Protein AF-V7BDM5-F1 (afdb_monomer_lite)

Secondary structure (DSSP, 8-state):
-------------------------------------------HHHHHHHHHHHHHHHHHHHHHHHHHHHHT-HHHHHHHHHT-TT--HHHHHHHHHHHHH-HHHHHHHHHS-HHHHHHHHHHHHHS--

Foldseek 3Di:
DDDDDDDDDDDDDDDDDDDDDDDDDPPDDPPDDDDPPVPPPVPVVVVVVVVVVVVVVVVVVVVVVVVLCVVLPLVVLLVLLVVQPPQDPVLSVVVSVCSVVDSVSSNVLSPDDNVVNVVVSCVVSPDDD

Organism: Phaseolus vulgaris (NCBI:txid3885)

Sequence (129 aa):
MAYVDEDGSSDSGEDVHMLDGHKRHQVVVPSGSGGRKRSRKANGDAIVEAMLEIAAASKMRANAILKNEDRFSISKCIKVLDELQGVDEQLYFLALDLFENNSSAREIFISLKGEKRLPWLQCKLSAPP

Structure (mmCIF, N/CA/C/O backbone):
data_AF-V7BDM5-F1
#
_entry.id   AF-V7BDM5-F1
#
loop_
_atom_site.group_PDB
_atom_site.id
_atom_site.type_symbol
_atom_site.label_atom_id
_atom_site.label_alt_id
_atom_site.label_comp_id
_atom_site.label_asym_id
_atom_site.label_entity_id
_atom_site.label_seq_id
_atom_site.pdbx_PDB_ins_code
_atom_site.Cartn_x
_atom_site.Cartn_y
_atom_site.Cartn_z
_atom_site.occupancy
_atom_site.B_iso_or_equiv
_atom_site.auth_seq_id
_atom_site.auth_comp_id
_atom_site.auth_asym_id
_atom_site.auth_atom_id
_atom_site.pdbx_PDB_model_num
ATOM 1 N N . MET A 1 1 ? 60.075 41.987 -2.358 1.00 44.81 1 MET A N 1
ATOM 2 C CA . MET A 1 1 ? 59.827 40.557 -2.085 1.00 44.81 1 MET A CA 1
ATOM 3 C C . MET A 1 1 ? 60.913 39.783 -2.803 1.00 44.81 1 MET A C 1
ATOM 5 O O . MET A 1 1 ? 61.091 40.004 -3.993 1.00 44.81 1 MET A O 1
ATOM 9 N N . ALA A 1 2 ? 61.719 39.045 -2.044 1.00 42.81 2 ALA A N 1
ATOM 10 C CA . ALA A 1 2 ? 62.894 38.333 -2.529 1.00 42.81 2 ALA A CA 1
ATOM 11 C C . ALA A 1 2 ? 62.492 37.081 -3.323 1.00 42.81 2 ALA A C 1
ATOM 13 O O . ALA A 1 2 ? 61.508 36.425 -2.985 1.00 42.81 2 ALA A O 1
ATOM 14 N N . TYR A 1 3 ? 63.262 36.804 -4.372 1.00 53.12 3 TYR A N 1
ATOM 15 C CA . TYR A 1 3 ? 63.244 35.572 -5.154 1.00 53.12 3 TYR A CA 1
ATOM 16 C C . TYR A 1 3 ? 63.766 34.408 -4.306 1.00 53.12 3 TYR A C 1
ATOM 18 O O . TYR A 1 3 ? 64.781 34.576 -3.632 1.00 53.12 3 TYR A O 1
ATOM 26 N N . VAL A 1 4 ? 63.123 33.243 -4.395 1.00 61.28 4 VAL A N 1
ATOM 27 C CA . VAL A 1 4 ? 63.738 31.947 -4.076 1.00 61.28 4 VAL A CA 1
ATOM 28 C C . VAL A 1 4 ? 63.292 30.909 -5.110 1.00 61.28 4 VAL A C 1
ATOM 30 O O . VAL A 1 4 ? 62.108 30.611 -5.253 1.00 61.28 4 VAL A O 1
ATOM 33 N N . ASP A 1 5 ? 64.293 30.482 -5.871 1.00 57.97 5 ASP A N 1
ATOM 34 C CA . ASP A 1 5 ? 64.427 29.296 -6.718 1.00 57.97 5 ASP A CA 1
ATOM 35 C C . ASP A 1 5 ? 64.700 28.081 -5.804 1.00 57.97 5 ASP A C 1
ATOM 37 O O . ASP A 1 5 ? 65.229 28.308 -4.718 1.00 57.97 5 ASP A O 1
ATOM 41 N N . GLU A 1 6 ? 64.345 26.850 -6.195 1.00 55.25 6 GLU A N 1
ATOM 42 C CA . GLU A 1 6 ? 65.011 25.602 -5.748 1.00 55.25 6 GLU A CA 1
ATOM 43 C C . GLU A 1 6 ? 64.477 24.402 -6.554 1.00 55.25 6 GLU A C 1
ATOM 45 O O . GLU A 1 6 ? 63.432 23.809 -6.267 1.00 55.25 6 GLU A O 1
ATOM 50 N N . ASP A 1 7 ? 65.231 24.089 -7.605 1.00 54.44 7 ASP A N 1
ATOM 51 C CA . ASP A 1 7 ? 65.199 22.869 -8.406 1.00 54.44 7 ASP A CA 1
ATOM 52 C C . ASP A 1 7 ? 65.905 21.743 -7.620 1.00 54.44 7 ASP A C 1
ATOM 54 O O . ASP A 1 7 ? 67.108 21.793 -7.368 1.00 54.44 7 ASP A O 1
ATOM 58 N N . GLY A 1 8 ? 65.154 20.731 -7.182 1.00 47.38 8 GLY A N 1
ATOM 59 C CA . GLY A 1 8 ? 65.670 19.609 -6.392 1.00 47.38 8 GLY A CA 1
ATOM 60 C C . GLY A 1 8 ? 66.037 18.411 -7.262 1.00 47.38 8 GLY A C 1
ATOM 61 O O . GLY A 1 8 ? 65.285 17.439 -7.330 1.00 47.38 8 GLY A O 1
ATOM 62 N N . SER A 1 9 ? 67.189 18.485 -7.925 1.00 62.72 9 SER A N 1
ATOM 63 C CA . SER A 1 9 ? 67.827 17.365 -8.625 1.00 62.72 9 SER A CA 1
ATOM 64 C C . SER A 1 9 ? 68.838 16.639 -7.723 1.00 62.72 9 SER A C 1
ATOM 66 O O . SER A 1 9 ? 69.542 17.283 -6.950 1.00 62.72 9 SER A O 1
ATOM 68 N N . SER A 1 10 ? 68.984 15.325 -7.954 1.00 58.97 10 SER A N 1
ATOM 69 C CA . SER A 1 10 ? 70.178 14.486 -7.708 1.00 58.97 10 SER A CA 1
ATOM 70 C C . SER A 1 10 ? 70.243 13.602 -6.449 1.00 58.97 10 SER A C 1
ATOM 72 O O . SER A 1 10 ? 70.299 14.098 -5.331 1.00 58.97 10 SER A O 1
ATOM 74 N N . ASP A 1 11 ? 70.408 12.291 -6.684 1.00 41.47 11 ASP A N 1
ATOM 75 C CA . ASP A 1 11 ? 71.280 11.359 -5.931 1.00 41.47 11 ASP A CA 1
ATOM 76 C C . ASP A 1 11 ? 71.577 10.138 -6.849 1.00 41.47 11 ASP A C 1
ATOM 78 O O . ASP A 1 11 ? 70.645 9.474 -7.301 1.00 41.47 11 ASP A O 1
ATOM 82 N N . SER A 1 12 ? 72.737 10.091 -7.529 1.00 53.16 12 SER A N 1
ATOM 83 C CA . SER A 1 12 ? 73.991 9.357 -7.202 1.00 53.16 12 SER A CA 1
ATOM 84 C C . SER A 1 12 ? 73.790 7.838 -7.014 1.00 53.16 12 SER A C 1
ATOM 86 O O . SER A 1 12 ? 73.072 7.421 -6.121 1.00 53.16 12 SER A O 1
ATOM 88 N N . GLY A 1 13 ? 74.260 6.939 -7.893 1.00 46.38 13 GLY A N 1
ATOM 89 C CA . GLY A 1 13 ? 75.672 6.563 -8.109 1.00 46.38 13 GLY A CA 1
ATOM 90 C C . GLY A 1 13 ? 76.007 5.347 -7.222 1.00 46.38 13 GLY A C 1
ATOM 91 O O . GLY A 1 13 ? 76.159 5.516 -6.025 1.00 46.38 13 GLY A O 1
ATOM 92 N N . GLU A 1 14 ? 75.841 4.107 -7.700 1.00 53.16 14 GLU A N 1
ATOM 93 C CA . GLU A 1 14 ? 76.879 3.161 -8.173 1.00 53.16 14 GLU A CA 1
ATOM 94 C C . GLU A 1 14 ? 77.014 1.942 -7.231 1.00 53.16 14 GLU A C 1
ATOM 96 O O . GLU A 1 14 ? 77.432 2.072 -6.091 1.00 53.16 14 GLU A O 1
ATOM 101 N N . ASP A 1 15 ? 76.684 0.738 -7.714 1.00 53.88 15 ASP A N 1
ATOM 102 C CA . ASP A 1 15 ? 77.053 -0.525 -7.060 1.00 53.88 15 ASP A CA 1
ATOM 103 C C . ASP A 1 15 ? 77.481 -1.540 -8.125 1.00 53.88 15 ASP A C 1
ATOM 105 O O . ASP A 1 15 ? 76.716 -1.958 -9.000 1.00 53.88 15 ASP A O 1
ATOM 109 N N . VAL A 1 16 ? 78.758 -1.904 -8.059 1.00 57.97 16 VAL A N 1
ATOM 110 C CA . VAL A 1 16 ? 79.424 -2.899 -8.896 1.00 57.97 16 VAL A CA 1
ATOM 111 C C . VAL A 1 16 ? 79.169 -4.305 -8.353 1.00 57.97 16 VAL A C 1
ATOM 113 O O . VAL A 1 16 ? 79.463 -4.586 -7.196 1.00 57.97 16 VAL A O 1
ATOM 116 N N . HIS A 1 17 ? 78.743 -5.248 -9.196 1.00 53.41 17 HIS A N 1
ATOM 117 C CA . HIS A 1 17 ? 79.142 -6.640 -8.990 1.00 53.41 17 HIS A CA 1
ATOM 118 C C . HIS A 1 17 ? 79.238 -7.415 -10.304 1.00 53.41 17 HIS A C 1
ATOM 120 O O . HIS A 1 17 ? 78.626 -7.089 -11.318 1.00 53.41 17 HIS A O 1
ATOM 126 N N . MET A 1 18 ? 80.132 -8.391 -10.273 1.00 52.91 18 MET A N 1
ATOM 127 C CA . MET A 1 18 ? 80.967 -8.826 -11.369 1.00 52.91 18 MET A CA 1
ATOM 128 C C . MET A 1 18 ? 80.293 -9.852 -12.284 1.00 52.91 18 MET A C 1
ATOM 130 O O . MET A 1 18 ? 79.533 -10.718 -11.869 1.00 52.91 18 MET A O 1
ATOM 134 N N . LEU A 1 19 ? 80.646 -9.702 -13.555 1.00 60.06 19 LEU A N 1
ATOM 135 C CA . LEU A 1 19 ? 80.719 -10.667 -14.642 1.00 60.06 19 LEU A CA 1
ATOM 136 C C . LEU A 1 19 ? 80.806 -12.170 -14.301 1.00 60.06 19 LEU A C 1
ATOM 138 O O . LEU A 1 19 ? 81.552 -12.606 -13.432 1.00 60.06 19 LEU A O 1
ATOM 142 N N . ASP A 1 20 ? 80.162 -12.904 -15.213 1.00 55.75 20 ASP A N 1
ATOM 143 C CA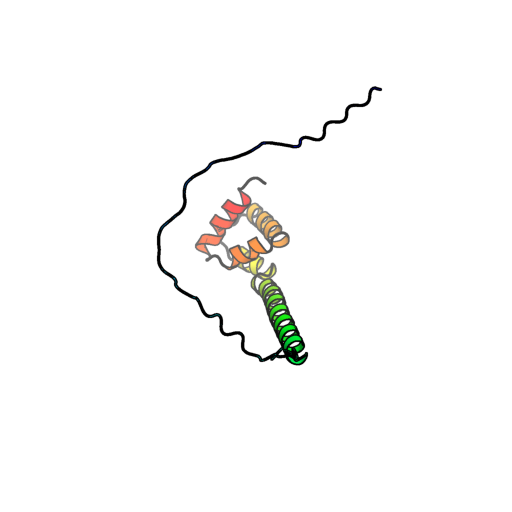 . ASP A 1 20 ? 80.426 -14.268 -15.684 1.00 55.75 20 ASP A CA 1
ATOM 144 C C . ASP A 1 20 ? 79.525 -15.396 -15.161 1.00 55.75 20 ASP A C 1
ATOM 146 O O . ASP A 1 20 ? 79.350 -15.609 -13.966 1.00 55.75 20 ASP A O 1
ATOM 150 N N . GLY A 1 21 ? 78.944 -16.147 -16.107 1.00 45.97 21 GLY A N 1
ATOM 151 C CA . GLY A 1 21 ?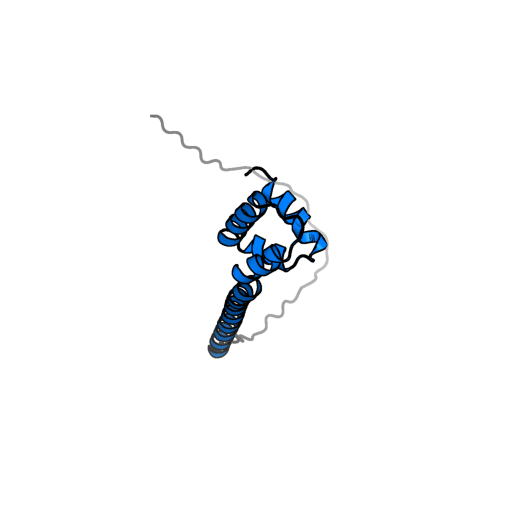 78.081 -17.274 -15.759 1.00 45.97 21 GLY A CA 1
ATOM 152 C C . GLY A 1 21 ? 77.130 -17.814 -16.827 1.00 45.97 21 GLY A C 1
ATOM 153 O O . GLY A 1 21 ? 75.985 -18.090 -16.512 1.00 45.97 21 GLY A O 1
ATOM 154 N N . HIS A 1 22 ? 77.611 -18.030 -18.054 1.00 58.88 22 HIS A N 1
ATOM 155 C CA . HIS A 1 22 ? 77.260 -19.182 -18.901 1.00 58.88 22 HIS A CA 1
ATOM 156 C C . HIS A 1 22 ? 75.798 -19.455 -19.373 1.00 58.88 22 HIS A C 1
ATOM 158 O O . HIS A 1 22 ? 74.847 -19.622 -18.619 1.00 58.88 22 HIS A O 1
ATOM 164 N N . LYS A 1 23 ? 75.752 -19.811 -20.671 1.00 48.84 23 LYS A N 1
ATOM 165 C CA . LYS A 1 23 ? 74.757 -20.605 -21.438 1.00 48.84 23 LYS A CA 1
ATOM 166 C C . LYS A 1 23 ? 73.692 -19.814 -22.208 1.00 48.84 23 LYS A C 1
ATOM 168 O O . LYS A 1 23 ? 72.640 -19.425 -21.719 1.00 48.84 23 LYS A O 1
ATOM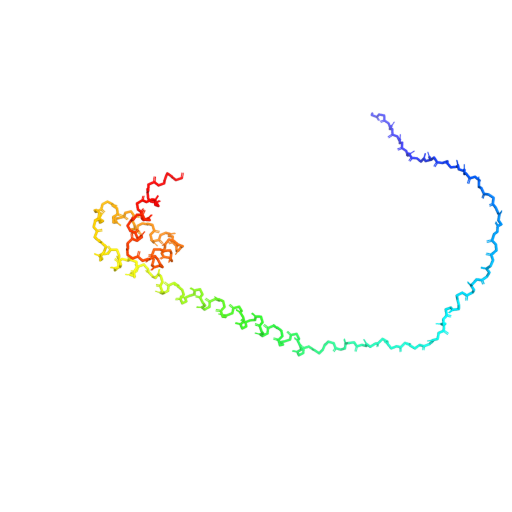 173 N N . ARG A 1 24 ? 73.994 -19.678 -23.504 1.00 54.12 24 ARG A N 1
ATOM 174 C CA . ARG A 1 24 ? 73.116 -19.246 -24.593 1.00 54.12 24 ARG A CA 1
ATOM 175 C C . ARG A 1 24 ? 71.789 -20.019 -24.567 1.00 54.12 24 ARG A C 1
ATOM 177 O O . ARG A 1 24 ? 71.776 -21.199 -24.898 1.00 54.12 24 ARG A O 1
ATOM 184 N N . HIS A 1 25 ? 70.685 -19.329 -24.308 1.00 51.38 25 HIS A N 1
ATOM 185 C CA . HIS A 1 25 ? 69.398 -19.673 -24.908 1.00 51.38 25 HIS A CA 1
ATOM 186 C C . HIS A 1 25 ? 68.983 -18.515 -25.810 1.00 51.38 25 HIS A C 1
ATOM 188 O O . HIS A 1 25 ? 68.512 -17.473 -25.365 1.00 51.38 25 HIS A O 1
ATOM 194 N N . GLN A 1 26 ? 69.238 -18.698 -27.103 1.00 45.97 26 GLN A N 1
ATOM 195 C CA . GLN A 1 26 ? 68.745 -17.830 -28.157 1.00 45.97 26 GLN A CA 1
ATOM 196 C C . GLN A 1 26 ? 67.231 -18.055 -28.252 1.00 45.97 26 GLN A C 1
ATOM 198 O O . GLN A 1 26 ? 66.781 -19.047 -28.820 1.00 45.97 26 GLN A O 1
ATOM 203 N N . VAL A 1 27 ? 66.437 -17.165 -27.655 1.00 48.16 27 VAL A N 1
ATOM 204 C CA . VAL A 1 27 ? 64.996 -17.125 -27.917 1.00 48.16 27 VAL A CA 1
ATOM 205 C C . VAL A 1 27 ? 64.821 -16.509 -29.299 1.00 48.16 27 VAL A C 1
ATOM 207 O O . VAL A 1 27 ? 64.876 -15.294 -29.478 1.00 48.16 27 VAL A O 1
ATOM 210 N N . VAL A 1 28 ? 64.680 -17.376 -30.298 1.00 49.69 28 VAL A N 1
ATOM 211 C CA . VAL A 1 28 ? 64.279 -16.998 -31.651 1.00 49.69 28 VAL A CA 1
ATOM 212 C C . VAL A 1 28 ? 62.825 -16.546 -31.583 1.00 49.69 28 VAL A C 1
ATOM 214 O O . VAL A 1 28 ? 61.908 -17.356 -31.4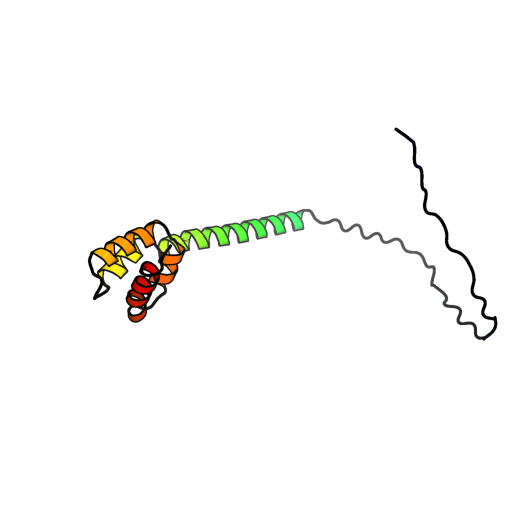67 1.00 49.69 28 VAL A O 1
ATOM 217 N N . VAL A 1 29 ? 62.612 -15.235 -31.640 1.00 60.31 29 VAL A N 1
ATOM 218 C CA . VAL A 1 29 ? 61.304 -14.668 -31.968 1.00 60.31 29 VAL A CA 1
ATOM 219 C C . VAL A 1 29 ? 61.013 -14.961 -33.442 1.00 60.31 29 VAL A C 1
ATOM 221 O O . VAL A 1 29 ? 61.817 -14.583 -34.299 1.00 60.31 29 VAL A O 1
ATOM 224 N N . PRO A 1 30 ? 59.893 -15.619 -33.794 1.00 51.69 30 PRO A N 1
ATOM 225 C CA . PRO A 1 30 ? 59.508 -15.714 -35.187 1.00 51.69 30 PRO A CA 1
ATOM 226 C C . PRO A 1 30 ? 59.015 -14.334 -35.624 1.00 51.69 30 PRO A C 1
ATOM 228 O O . PRO A 1 30 ? 57.906 -13.906 -35.309 1.00 51.69 30 PRO A O 1
ATOM 231 N N . SER A 1 31 ? 59.872 -13.624 -36.350 1.00 63.22 31 SER A N 1
ATOM 232 C CA . SER A 1 31 ? 59.476 -12.484 -37.164 1.00 63.22 31 SER A CA 1
ATOM 233 C C . SER A 1 31 ? 58.875 -13.045 -38.453 1.00 63.22 31 SER A C 1
ATOM 235 O O . SER A 1 31 ? 59.580 -13.649 -39.259 1.00 63.22 31 SER A O 1
ATOM 237 N N . GLY A 1 32 ? 57.554 -12.937 -38.606 1.00 48.38 32 GLY A N 1
ATOM 238 C CA . GLY A 1 32 ? 56.830 -13.602 -39.688 1.00 48.38 32 GLY A CA 1
ATOM 239 C C . GLY A 1 32 ? 55.457 -12.999 -39.952 1.00 48.38 32 GLY A C 1
ATOM 240 O O . GLY A 1 32 ? 54.464 -13.427 -39.378 1.00 48.38 32 GLY A O 1
ATOM 241 N N . SER A 1 33 ? 55.465 -11.986 -40.819 1.00 55.81 33 SER A N 1
ATOM 242 C CA . SER A 1 33 ? 54.404 -11.444 -41.680 1.00 55.81 33 SER A CA 1
ATOM 243 C C . SER A 1 33 ? 52.946 -11.865 -41.449 1.00 55.81 33 SER A C 1
ATOM 245 O O . SER A 1 33 ? 52.575 -13.028 -41.602 1.00 55.81 33 SER A O 1
ATOM 247 N N . GLY A 1 34 ? 52.070 -10.868 -41.331 1.00 49.91 34 GLY A N 1
ATOM 248 C CA . GLY A 1 34 ? 50.663 -11.072 -41.659 1.00 49.91 34 GLY A CA 1
ATOM 249 C C . GLY A 1 34 ? 49.748 -10.059 -41.014 1.0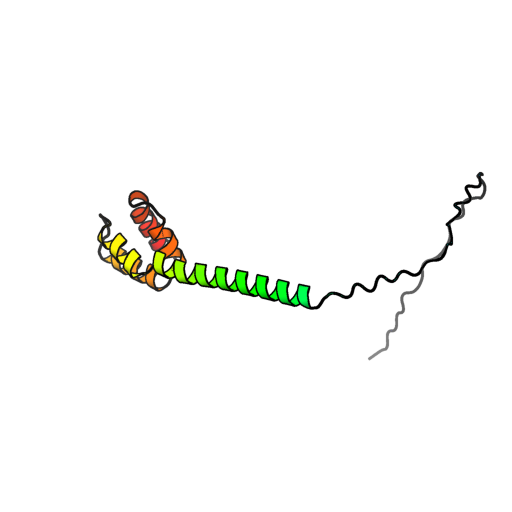0 49.91 34 GLY A C 1
ATOM 250 O O . GLY A 1 34 ? 49.014 -10.382 -40.084 1.00 49.91 34 GLY A O 1
ATOM 251 N N . GLY A 1 35 ? 49.753 -8.832 -41.532 1.00 58.88 35 GLY A N 1
ATOM 252 C CA . GLY A 1 35 ? 48.695 -7.878 -41.245 1.00 58.88 35 GLY A CA 1
ATOM 253 C C . GLY A 1 35 ? 47.335 -8.475 -41.609 1.00 58.88 35 GLY A C 1
ATOM 254 O O . GLY A 1 35 ? 46.912 -8.443 -42.756 1.00 58.88 35 GLY A O 1
ATOM 255 N N . ARG A 1 36 ? 46.608 -8.976 -40.613 1.00 59.44 36 ARG A N 1
ATOM 256 C CA . ARG A 1 36 ? 45.148 -9.012 -40.645 1.00 59.44 36 ARG A CA 1
ATOM 257 C C . ARG A 1 36 ? 44.664 -8.138 -39.512 1.00 59.44 36 ARG A C 1
ATOM 259 O O . ARG A 1 36 ? 44.221 -8.608 -38.468 1.00 59.44 36 ARG A O 1
ATOM 266 N N . LYS A 1 37 ? 44.704 -6.830 -39.771 1.00 62.09 37 LYS A N 1
ATOM 267 C CA . LYS A 1 37 ? 43.781 -5.879 -39.159 1.00 62.09 37 LYS A CA 1
ATOM 268 C C . LYS A 1 37 ? 42.391 -6.359 -39.589 1.00 62.09 37 LYS A C 1
ATOM 270 O O . LYS A 1 37 ? 41.901 -5.990 -40.652 1.00 62.09 37 LYS A O 1
ATOM 275 N N . ARG A 1 38 ? 41.800 -7.303 -38.841 1.00 59.62 38 ARG A N 1
ATOM 276 C CA . ARG A 1 38 ? 40.385 -7.649 -38.986 1.00 59.62 38 ARG A CA 1
ATOM 277 C C . ARG A 1 38 ? 39.666 -6.359 -38.640 1.00 59.62 38 ARG A C 1
ATOM 279 O O . ARG A 1 38 ? 39.495 -6.043 -37.468 1.00 59.62 38 ARG A O 1
ATOM 286 N N . SER A 1 39 ? 39.342 -5.584 -39.670 1.00 62.12 39 SER A N 1
ATOM 287 C CA . SER A 1 39 ? 38.343 -4.539 -39.583 1.00 62.12 39 SER A CA 1
ATOM 288 C C . SER A 1 39 ? 37.099 -5.238 -39.055 1.00 62.12 39 SER A C 1
ATOM 290 O O . SER A 1 39 ? 36.418 -5.955 -39.789 1.00 62.12 39 SER A O 1
ATOM 292 N N . ARG A 1 40 ? 36.875 -5.157 -37.739 1.00 62.34 40 ARG A N 1
ATOM 293 C CA . ARG A 1 40 ? 35.574 -5.470 -37.171 1.00 62.34 40 ARG A CA 1
ATOM 294 C C . ARG A 1 40 ? 34.705 -4.341 -37.687 1.00 62.34 40 ARG A C 1
ATOM 296 O O . ARG A 1 40 ? 34.666 -3.269 -37.094 1.00 62.34 40 ARG A O 1
ATOM 303 N N . LYS A 1 41 ? 34.080 -4.560 -38.842 1.00 63.53 41 LYS A N 1
ATOM 304 C CA . LYS A 1 41 ? 32.895 -3.810 -39.219 1.00 63.53 41 LYS A CA 1
ATOM 305 C C . LYS A 1 41 ? 31.902 -4.135 -38.109 1.00 63.53 41 LYS A C 1
ATOM 307 O O . LYS A 1 41 ? 31.338 -5.222 -38.082 1.00 63.53 41 LYS A O 1
ATOM 312 N N . ALA A 1 42 ? 31.859 -3.285 -37.087 1.00 63.62 42 ALA A N 1
ATOM 313 C CA . ALA A 1 42 ? 30.809 -3.330 -36.093 1.00 63.62 42 ALA A CA 1
ATOM 314 C C . ALA A 1 42 ? 29.548 -3.023 -36.893 1.00 63.62 42 ALA A C 1
ATOM 316 O O . ALA A 1 42 ? 29.339 -1.887 -37.315 1.00 63.62 42 ALA A O 1
ATOM 317 N N . ASN A 1 43 ? 28.822 -4.075 -37.265 1.00 69.75 43 ASN A N 1
ATOM 318 C CA . ASN A 1 43 ? 27.588 -3.938 -38.015 1.00 69.75 43 ASN A CA 1
ATOM 319 C C . ASN A 1 43 ? 26.676 -3.064 -37.152 1.00 69.75 43 ASN A C 1
ATOM 321 O O . ASN A 1 43 ? 26.387 -3.440 -36.017 1.00 69.75 43 ASN A O 1
ATOM 325 N N . GLY A 1 44 ? 26.297 -1.883 -37.653 1.00 76.94 44 GLY A N 1
ATOM 326 C CA . GLY A 1 44 ? 25.430 -0.944 -36.932 1.00 76.94 44 GLY A CA 1
ATOM 327 C C . GLY A 1 44 ? 24.150 -1.616 -36.432 1.00 76.94 44 GLY A C 1
ATOM 328 O O . GLY A 1 44 ? 23.655 -1.264 -35.370 1.00 76.94 44 GLY A O 1
ATOM 329 N N . ASP A 1 45 ? 23.714 -2.669 -37.121 1.00 82.00 45 ASP A N 1
ATOM 330 C CA . ASP A 1 45 ? 22.620 -3.559 -36.740 1.00 82.00 45 ASP A CA 1
ATOM 331 C C . ASP A 1 45 ? 22.753 -4.108 -35.313 1.00 82.00 45 ASP A C 1
ATOM 333 O O . ASP A 1 45 ? 21.775 -4.121 -34.577 1.00 82.00 45 ASP A O 1
ATOM 337 N N . ALA A 1 46 ? 23.955 -4.489 -34.866 1.00 86.94 46 ALA A N 1
ATOM 338 C CA . ALA A 1 46 ? 24.160 -4.986 -33.503 1.00 86.94 46 ALA A CA 1
ATOM 339 C C . ALA A 1 46 ? 23.983 -3.884 -32.443 1.00 86.94 46 ALA A C 1
ATOM 341 O O . ALA A 1 46 ? 23.590 -4.163 -31.314 1.00 86.94 46 ALA A O 1
ATOM 342 N N . ILE A 1 47 ? 24.269 -2.629 -32.802 1.00 89.62 47 ILE A N 1
ATOM 343 C CA . ILE A 1 47 ? 24.064 -1.474 -31.921 1.00 89.62 47 ILE A CA 1
ATOM 344 C C . ILE A 1 47 ? 22.577 -1.126 -31.871 1.00 89.62 47 ILE A C 1
ATOM 346 O O . ILE A 1 47 ? 22.049 -0.891 -30.788 1.00 89.62 47 ILE A O 1
ATOM 350 N N . VAL A 1 48 ? 21.898 -1.127 -33.023 1.00 94.44 48 VAL A N 1
ATOM 351 C CA . VAL A 1 48 ? 20.449 -0.902 -33.099 1.00 94.44 48 VAL A CA 1
ATOM 352 C C . VAL A 1 48 ? 19.704 -1.965 -32.291 1.00 94.44 48 VAL A C 1
ATOM 354 O O . VAL A 1 48 ? 18.855 -1.607 -31.480 1.00 94.44 48 VAL A O 1
ATOM 357 N N . GLU A 1 49 ? 20.074 -3.241 -32.428 1.00 91.81 49 GLU A N 1
ATOM 358 C CA . GLU A 1 49 ? 19.479 -4.333 -31.651 1.00 91.81 49 GLU A CA 1
ATOM 359 C C . GLU A 1 49 ? 19.714 -4.151 -30.147 1.00 91.81 49 GLU A C 1
ATOM 361 O O . GLU A 1 49 ? 18.767 -4.174 -29.364 1.00 91.81 49 GLU A O 1
ATOM 366 N N . ALA A 1 50 ? 20.947 -3.841 -29.733 1.00 94.75 50 ALA A N 1
ATOM 367 C CA . ALA A 1 50 ? 21.248 -3.567 -28.329 1.00 94.75 50 ALA A CA 1
ATOM 368 C C . ALA A 1 50 ? 20.453 -2.365 -27.777 1.00 94.75 50 ALA A C 1
ATOM 370 O O . ALA A 1 50 ? 19.992 -2.388 -26.636 1.00 94.75 50 ALA A O 1
ATOM 371 N N . MET A 1 51 ? 20.249 -1.310 -28.573 1.00 96.69 51 MET A N 1
ATOM 372 C CA . MET A 1 51 ? 19.420 -0.166 -28.179 1.00 96.69 51 MET A CA 1
ATOM 373 C C . MET A 1 51 ? 17.944 -0.552 -28.035 1.00 96.69 51 MET A C 1
ATOM 375 O O . MET A 1 51 ? 17.291 -0.093 -27.095 1.00 96.69 51 MET A O 1
ATOM 379 N N . LEU A 1 52 ? 17.423 -1.400 -28.927 1.00 96.31 52 LEU A N 1
ATOM 380 C CA . LEU A 1 52 ? 16.059 -1.922 -28.847 1.00 96.31 52 LEU A CA 1
ATOM 381 C C . LEU A 1 52 ? 15.873 -2.815 -27.617 1.00 96.31 52 LEU A C 1
ATOM 383 O O . LEU A 1 52 ? 14.878 -2.656 -26.910 1.00 96.31 52 LEU A O 1
ATOM 387 N N . GLU A 1 53 ? 16.838 -3.678 -27.299 1.00 94.81 53 GLU A N 1
ATOM 388 C CA . GLU A 1 53 ? 16.826 -4.492 -26.080 1.00 94.81 53 GLU A CA 1
ATOM 389 C C . GLU A 1 53 ? 16.851 -3.623 -24.816 1.00 94.81 53 GLU A C 1
ATOM 391 O O . GLU A 1 53 ? 16.053 -3.833 -23.900 1.00 94.81 53 GLU A O 1
ATOM 396 N N . ILE A 1 54 ? 17.706 -2.593 -24.771 1.00 95.75 54 ILE A N 1
ATOM 397 C CA . ILE A 1 54 ? 17.758 -1.640 -23.652 1.00 95.75 54 ILE A CA 1
ATOM 398 C C . ILE A 1 54 ? 16.435 -0.880 -23.522 1.00 95.75 54 ILE A C 1
ATOM 400 O O . ILE A 1 54 ? 15.926 -0.721 -22.407 1.00 95.75 54 ILE A O 1
ATOM 404 N N . ALA A 1 55 ? 15.854 -0.420 -24.633 1.00 95.56 55 ALA A N 1
ATOM 405 C CA . ALA A 1 55 ? 14.560 0.254 -24.638 1.00 95.56 55 ALA A CA 1
ATOM 406 C C . ALA A 1 55 ? 13.442 -0.684 -24.156 1.00 95.56 55 ALA A C 1
ATOM 408 O O . ALA A 1 55 ? 12.640 -0.295 -23.302 1.00 95.56 55 ALA A O 1
ATOM 409 N N . ALA A 1 56 ? 13.419 -1.932 -24.629 1.00 94.69 56 ALA A N 1
ATOM 410 C CA . ALA A 1 56 ? 12.454 -2.943 -24.212 1.00 94.69 56 ALA A CA 1
ATOM 411 C C . ALA A 1 56 ? 12.583 -3.255 -22.715 1.00 94.69 56 ALA A C 1
ATOM 413 O O . ALA A 1 56 ? 11.594 -3.167 -21.984 1.00 94.69 56 ALA A O 1
ATOM 414 N N . ALA A 1 57 ? 13.797 -3.519 -22.228 1.00 94.31 57 ALA A N 1
ATOM 415 C CA . ALA A 1 57 ? 14.071 -3.743 -20.811 1.00 94.31 57 ALA A CA 1
ATOM 416 C C . ALA A 1 57 ? 13.683 -2.530 -19.948 1.00 94.31 57 ALA A C 1
ATOM 418 O O . ALA A 1 57 ? 13.118 -2.679 -18.861 1.00 94.31 57 ALA A O 1
ATOM 419 N N . SER A 1 58 ? 13.934 -1.311 -20.428 1.00 93.75 58 SER A N 1
ATOM 420 C CA . SER A 1 58 ? 13.583 -0.079 -19.711 1.00 93.75 58 SER A CA 1
ATOM 421 C C . SER A 1 58 ? 12.070 0.127 -19.643 1.00 93.75 58 SER A C 1
ATOM 423 O O . SER A 1 58 ? 11.542 0.402 -18.567 1.00 93.75 58 SER A O 1
ATOM 425 N N . LYS A 1 59 ? 11.353 -0.116 -20.746 1.00 92.31 59 LYS A N 1
ATOM 426 C CA . LYS A 1 59 ? 9.885 -0.118 -20.786 1.00 92.31 59 LYS A CA 1
ATOM 427 C C . LYS A 1 59 ? 9.291 -1.183 -19.863 1.00 92.31 59 LYS A C 1
ATOM 429 O O . LYS A 1 59 ? 8.319 -0.905 -19.167 1.00 92.31 59 LYS A O 1
ATOM 434 N N . MET A 1 60 ? 9.864 -2.388 -19.821 1.00 92.69 60 MET A N 1
ATOM 435 C CA . MET A 1 60 ? 9.420 -3.442 -18.902 1.00 92.69 60 MET A CA 1
ATOM 436 C C . MET A 1 60 ? 9.564 -3.014 -17.440 1.00 92.69 60 MET A C 1
ATOM 438 O O . MET A 1 60 ? 8.616 -3.178 -16.673 1.00 92.69 60 MET A O 1
ATOM 442 N N . ARG A 1 61 ? 10.704 -2.415 -17.068 1.00 86.44 61 ARG A N 1
ATOM 443 C CA . ARG A 1 61 ? 10.917 -1.871 -15.717 1.00 86.44 61 ARG A CA 1
ATOM 444 C C . ARG A 1 61 ? 9.916 -0.764 -15.382 1.00 86.44 61 ARG A C 1
ATOM 446 O O . ARG A 1 61 ? 9.281 -0.837 -14.336 1.00 86.44 61 ARG A O 1
ATOM 453 N N . ALA A 1 62 ? 9.707 0.199 -16.280 1.00 82.25 62 ALA A N 1
ATOM 454 C CA . ALA A 1 62 ? 8.730 1.272 -16.079 1.00 82.25 62 ALA A CA 1
ATOM 455 C C . ALA A 1 62 ? 7.295 0.735 -15.909 1.00 82.25 62 ALA A C 1
ATOM 457 O O . ALA A 1 62 ? 6.591 1.107 -14.973 1.00 82.25 62 ALA A O 1
ATOM 458 N N . ASN A 1 63 ? 6.876 -0.212 -16.754 1.00 76.12 63 ASN A N 1
ATOM 459 C CA . ASN A 1 63 ? 5.560 -0.843 -16.646 1.00 76.12 63 ASN A CA 1
ATOM 460 C C . ASN A 1 63 ? 5.391 -1.650 -15.353 1.00 76.12 63 ASN A C 1
ATOM 462 O O . ASN A 1 63 ? 4.286 -1.711 -14.815 1.00 76.12 63 ASN A O 1
ATOM 466 N N . ALA A 1 64 ? 6.452 -2.295 -14.864 1.00 74.06 64 ALA A N 1
ATOM 467 C CA . ALA A 1 64 ? 6.413 -3.010 -13.593 1.00 74.06 64 ALA A CA 1
ATOM 468 C C . ALA A 1 64 ? 6.187 -2.050 -12.417 1.00 74.06 64 ALA A C 1
ATOM 470 O O . ALA A 1 64 ? 5.411 -2.383 -11.527 1.00 74.06 64 ALA A O 1
ATOM 471 N N . ILE A 1 65 ? 6.792 -0.858 -12.450 1.00 75.88 65 ILE A N 1
ATOM 472 C CA . ILE A 1 65 ? 6.580 0.198 -11.449 1.00 75.88 65 ILE A CA 1
ATOM 473 C C . ILE A 1 65 ? 5.124 0.687 -11.487 1.00 75.88 65 ILE A C 1
ATOM 475 O O . ILE A 1 65 ? 4.450 0.665 -10.463 1.00 75.88 65 ILE A O 1
ATOM 479 N N . LEU A 1 66 ? 4.589 1.018 -12.667 1.00 73.75 66 LEU A N 1
ATOM 480 C CA . LEU A 1 66 ? 3.202 1.495 -12.800 1.00 73.75 66 LEU A CA 1
ATOM 481 C C . LEU A 1 66 ? 2.165 0.451 -12.359 1.00 73.75 66 LEU A C 1
ATOM 483 O O . LEU A 1 66 ? 1.205 0.765 -11.664 1.00 73.75 66 LEU A O 1
ATOM 487 N N . LYS A 1 67 ? 2.363 -0.821 -12.725 1.00 68.81 67 LYS A N 1
ATOM 488 C CA . LYS A 1 67 ? 1.488 -1.913 -12.265 1.00 68.81 67 LYS A CA 1
ATOM 489 C C . LYS A 1 67 ? 1.612 -2.162 -10.762 1.00 68.81 67 LYS A C 1
ATOM 491 O O . LYS A 1 67 ? 0.675 -2.662 -10.147 1.00 68.81 67 LYS A O 1
ATOM 496 N N . ASN A 1 68 ? 2.770 -1.873 -10.173 1.00 67.19 68 ASN A N 1
ATOM 497 C CA . ASN A 1 68 ? 2.994 -2.009 -8.741 1.00 67.19 68 ASN A CA 1
ATOM 498 C C . ASN A 1 68 ? 2.184 -0.958 -7.955 1.00 67.19 68 ASN A C 1
ATOM 500 O O . ASN A 1 68 ? 1.572 -1.323 -6.953 1.00 67.19 68 ASN A O 1
ATOM 504 N N . GLU A 1 69 ? 2.045 0.266 -8.478 1.00 70.31 69 GLU A N 1
ATOM 505 C CA . GLU A 1 69 ? 1.199 1.295 -7.856 1.00 70.31 69 GLU A CA 1
ATOM 506 C C . GLU A 1 69 ? -0.278 0.896 -7.753 1.00 70.31 69 GLU A C 1
ATOM 508 O O . GLU A 1 69 ? -0.909 1.181 -6.739 1.00 70.31 69 GLU A O 1
ATOM 513 N N . ASP A 1 70 ? -0.827 0.178 -8.738 1.00 81.38 70 ASP A N 1
ATOM 514 C CA . ASP A 1 70 ? -2.203 -0.336 -8.656 1.00 81.38 70 ASP A CA 1
ATOM 515 C C . ASP A 1 70 ? -2.336 -1.448 -7.598 1.00 81.38 70 ASP A C 1
ATOM 517 O O . ASP A 1 70 ? -3.266 -1.462 -6.780 1.00 81.38 70 ASP A O 1
ATOM 521 N N . ARG A 1 71 ? -1.347 -2.357 -7.544 1.00 88.31 71 ARG A N 1
ATOM 522 C CA . ARG A 1 71 ? -1.311 -3.449 -6.553 1.00 88.31 71 ARG A CA 1
ATOM 523 C C . ARG A 1 71 ? -1.258 -2.937 -5.117 1.00 88.31 71 ARG A C 1
ATOM 525 O O . ARG A 1 71 ? -1.851 -3.579 -4.249 1.00 88.31 71 ARG A O 1
ATOM 532 N N . PHE A 1 72 ? -0.580 -1.815 -4.885 1.00 92.94 72 PHE A N 1
ATOM 533 C CA . PHE A 1 72 ? -0.440 -1.168 -3.578 1.00 92.94 72 PHE A CA 1
ATOM 534 C C . PHE A 1 72 ? -1.109 0.205 -3.544 1.00 92.94 72 PHE A C 1
ATOM 536 O O . PHE A 1 72 ? -0.631 1.134 -2.894 1.00 92.94 72 PHE A O 1
ATOM 543 N N . SER A 1 73 ? -2.224 0.347 -4.258 1.00 94.06 73 SER A N 1
ATOM 544 C CA . SER A 1 73 ? -2.977 1.594 -4.298 1.00 94.06 73 SER A CA 1
ATOM 545 C C . SER A 1 73 ? -3.486 1.987 -2.909 1.00 94.06 73 SER A C 1
ATOM 547 O O . SER A 1 73 ? -3.768 1.138 -2.054 1.00 94.06 73 SER A O 1
ATOM 549 N N . ILE A 1 74 ? -3.643 3.295 -2.691 1.00 94.88 74 ILE A N 1
ATOM 550 C CA . ILE A 1 74 ? -4.158 3.849 -1.430 1.00 94.88 74 ILE A CA 1
ATOM 551 C C . ILE A 1 74 ? -5.526 3.242 -1.111 1.00 94.88 74 ILE A C 1
ATOM 553 O O . ILE A 1 74 ? -5.738 2.751 -0.009 1.00 94.88 74 ILE A O 1
ATOM 557 N N . SER A 1 75 ? -6.422 3.153 -2.099 1.00 96.19 75 SER A N 1
ATOM 558 C CA . SER A 1 75 ? -7.752 2.555 -1.926 1.00 96.19 75 SER A CA 1
ATOM 559 C C . SER A 1 75 ? -7.698 1.111 -1.422 1.00 96.19 75 SER A C 1
ATOM 561 O O . SER A 1 75 ? -8.576 0.682 -0.677 1.00 96.19 75 SER A O 1
ATOM 563 N N . LYS A 1 76 ? -6.673 0.344 -1.808 1.00 96.12 76 LYS A N 1
ATOM 564 C CA . LYS A 1 76 ? -6.487 -1.027 -1.329 1.00 96.12 76 LYS A CA 1
ATOM 565 C C . LYS A 1 76 ? -5.936 -1.063 0.092 1.00 96.12 76 LYS A C 1
ATOM 567 O O . LYS A 1 76 ? -6.348 -1.921 0.865 1.00 96.12 76 LYS A O 1
ATOM 572 N N . CYS A 1 77 ? -5.065 -0.117 0.441 1.00 96.94 77 CYS A N 1
ATOM 573 C CA . CYS A 1 77 ? -4.600 0.067 1.815 1.00 96.94 77 CYS A CA 1
ATOM 574 C C . CYS A 1 77 ? -5.770 0.417 2.742 1.00 96.94 77 CYS A C 1
ATOM 576 O O . CYS A 1 77 ? -5.918 -0.234 3.767 1.00 96.94 77 CYS A O 1
ATOM 578 N N . ILE A 1 78 ? -6.640 1.352 2.337 1.00 97.19 78 ILE A N 1
ATOM 579 C CA . ILE A 1 78 ? -7.839 1.753 3.092 1.00 97.19 78 ILE A CA 1
ATOM 580 C C . ILE A 1 78 ? -8.761 0.555 3.324 1.00 97.19 78 ILE A C 1
ATOM 582 O O . ILE A 1 78 ? -9.064 0.248 4.467 1.00 97.19 78 ILE A O 1
ATOM 586 N N . LYS A 1 79 ? -9.109 -0.208 2.277 1.00 97.38 79 LYS A N 1
ATOM 587 C CA . LYS A 1 79 ? -9.946 -1.415 2.436 1.00 97.38 79 LYS A CA 1
ATOM 588 C C . LYS A 1 79 ? -9.373 -2.406 3.449 1.00 97.38 79 LYS A C 1
ATOM 590 O O . LYS A 1 79 ? -10.099 -2.941 4.274 1.00 97.38 79 LYS A O 1
ATOM 595 N N . VAL A 1 80 ? -8.065 -2.654 3.383 1.00 97.06 80 VAL A N 1
ATOM 596 C CA . VAL A 1 80 ? -7.392 -3.568 4.317 1.00 97.06 80 VAL A CA 1
ATOM 597 C C . VAL A 1 80 ? -7.335 -2.987 5.735 1.00 97.06 80 VAL A C 1
ATOM 599 O O . VAL A 1 80 ? -7.358 -3.751 6.697 1.00 97.06 80 VAL A O 1
ATOM 602 N N . LEU A 1 81 ? -7.239 -1.663 5.868 1.00 97.25 81 LEU A N 1
ATOM 603 C CA . LEU A 1 81 ? -7.259 -0.960 7.147 1.00 97.25 81 LEU A CA 1
ATOM 604 C C . LEU A 1 81 ? -8.653 -1.007 7.791 1.00 97.25 81 LEU A C 1
ATOM 606 O O . LEU A 1 81 ? -8.740 -1.280 8.981 1.00 97.25 81 LEU A O 1
ATOM 610 N N . ASP A 1 82 ? -9.722 -0.835 7.009 1.00 96.69 82 ASP A N 1
ATOM 611 C CA . ASP A 1 82 ? -11.119 -0.905 7.470 1.00 96.69 82 ASP A CA 1
ATOM 612 C C . ASP A 1 82 ? -11.491 -2.296 8.014 1.00 96.69 82 ASP A C 1
ATOM 614 O O . ASP A 1 82 ? -12.285 -2.430 8.942 1.00 96.69 82 ASP A O 1
ATOM 618 N N . GLU A 1 83 ? -10.908 -3.353 7.442 1.00 96.12 83 GLU A N 1
ATOM 619 C CA . GLU A 1 83 ? -11.095 -4.742 7.885 1.00 96.12 83 GLU A CA 1
ATOM 620 C C . GLU A 1 83 ? -10.249 -5.100 9.125 1.00 96.12 83 GLU A C 1
ATOM 622 O O . GLU A 1 83 ? -10.428 -6.169 9.720 1.00 96.12 83 GLU A O 1
ATOM 627 N N . LEU A 1 84 ? -9.300 -4.242 9.518 1.00 95.69 84 LEU A N 1
ATOM 628 C CA . LEU A 1 84 ? -8.366 -4.509 10.606 1.00 95.69 84 LEU A CA 1
ATOM 629 C C . LEU A 1 84 ? -9.006 -4.191 11.966 1.00 95.69 84 LEU A C 1
ATOM 631 O O . LEU A 1 84 ? -9.401 -3.066 12.251 1.00 95.69 84 LEU A O 1
ATOM 635 N N . GLN A 1 85 ? -9.069 -5.188 12.849 1.00 93.25 85 GLN A N 1
ATOM 636 C CA . GLN A 1 85 ? -9.601 -5.003 14.201 1.00 93.25 85 GLN A CA 1
ATOM 637 C C . GLN A 1 85 ? -8.581 -4.332 15.129 1.00 93.25 85 GLN A C 1
ATOM 639 O O . GLN A 1 85 ? -7.381 -4.581 15.024 1.00 93.25 85 GLN A O 1
ATOM 644 N N . GLY A 1 86 ? -9.072 -3.540 16.087 1.00 92.00 86 GLY A N 1
ATOM 645 C CA . GLY A 1 86 ? -8.238 -2.907 17.116 1.00 92.00 86 GLY A CA 1
ATOM 646 C C . GLY A 1 86 ? -7.487 -1.657 16.651 1.00 92.00 86 GLY A C 1
ATOM 647 O O . GLY A 1 86 ? -6.585 -1.206 17.351 1.00 92.00 86 GLY A O 1
ATOM 648 N N . VAL A 1 87 ? -7.846 -1.109 15.488 1.00 94.81 87 VAL A N 1
ATOM 649 C CA . VAL A 1 87 ? -7.396 0.211 15.037 1.00 94.81 87 VAL A CA 1
ATOM 650 C C . VAL A 1 87 ? -8.298 1.263 15.679 1.00 94.81 87 VAL A C 1
ATOM 652 O O . VAL A 1 87 ? -9.504 1.267 15.441 1.00 94.81 87 VAL A O 1
ATOM 655 N N . ASP A 1 88 ? -7.729 2.127 16.516 1.00 94.38 88 ASP A N 1
ATOM 656 C CA . ASP A 1 88 ? -8.434 3.308 17.012 1.00 94.38 88 ASP A CA 1
ATOM 657 C C . ASP A 1 88 ? -8.461 4.430 15.958 1.00 94.38 88 ASP A C 1
ATOM 659 O O . ASP A 1 88 ? -7.719 4.411 14.974 1.00 94.38 88 ASP A O 1
ATOM 663 N N . GLU A 1 89 ? -9.337 5.413 16.158 1.00 95.38 89 GLU A N 1
ATOM 664 C CA . GLU A 1 89 ? -9.557 6.508 15.209 1.00 95.38 89 GLU A CA 1
ATOM 665 C C . GLU A 1 89 ? -8.285 7.333 14.946 1.00 95.38 89 GLU A C 1
ATOM 667 O O . GLU A 1 89 ? -7.996 7.688 13.803 1.00 95.38 89 GLU A O 1
ATOM 672 N N . GLN A 1 90 ? -7.479 7.592 15.978 1.00 94.62 90 GLN A N 1
ATOM 673 C CA . GLN A 1 90 ? -6.243 8.356 15.827 1.00 94.62 90 GLN A CA 1
ATOM 674 C C . GLN A 1 90 ? -5.224 7.578 14.989 1.00 94.62 90 GLN A C 1
ATOM 676 O O . GLN A 1 90 ? -4.624 8.127 14.063 1.00 94.62 90 GLN A O 1
ATOM 681 N N . LEU A 1 91 ? -5.048 6.290 15.284 1.00 94.94 91 LEU A N 1
ATOM 682 C CA . LEU A 1 91 ? -4.173 5.403 14.529 1.00 94.94 91 LEU A CA 1
ATOM 683 C C . LEU A 1 91 ? -4.628 5.272 13.071 1.00 94.94 91 LEU A C 1
ATOM 685 O O . LEU A 1 91 ? -3.785 5.213 12.176 1.00 94.94 91 LEU A O 1
ATOM 689 N N . TYR A 1 92 ? -5.940 5.257 12.829 1.00 97.00 92 TYR A N 1
ATOM 690 C CA . TYR A 1 92 ? -6.513 5.213 11.488 1.00 97.00 92 TYR A CA 1
ATOM 691 C C . TYR A 1 92 ? -6.097 6.435 10.662 1.00 97.00 92 TYR A C 1
ATOM 693 O O . TYR A 1 92 ? -5.520 6.271 9.587 1.00 97.00 92 TYR A O 1
ATOM 701 N N . PHE A 1 93 ? -6.309 7.652 11.176 1.00 96.06 93 PHE A N 1
ATOM 702 C CA . PHE A 1 93 ? -5.929 8.879 10.467 1.00 96.06 93 PHE A CA 1
ATOM 703 C C . PHE A 1 93 ? -4.419 8.971 10.226 1.00 96.06 93 PHE A C 1
ATOM 705 O O . PHE A 1 93 ? -3.995 9.250 9.107 1.00 96.06 93 PHE A O 1
ATOM 712 N N . LEU A 1 94 ? -3.600 8.622 11.223 1.00 95.81 94 LEU A N 1
ATOM 713 C CA . LEU A 1 94 ? -2.144 8.570 11.056 1.00 95.81 94 LEU A CA 1
ATOM 714 C C . LEU A 1 94 ? -1.708 7.558 9.981 1.00 95.81 94 LEU A C 1
ATOM 716 O O . LEU A 1 94 ? -0.739 7.790 9.255 1.00 95.81 94 LEU A O 1
ATOM 720 N N . ALA A 1 95 ? -2.410 6.429 9.858 1.00 96.81 95 ALA A N 1
ATOM 721 C CA . ALA A 1 95 ? -2.146 5.456 8.805 1.00 96.81 95 ALA A CA 1
ATOM 722 C C . ALA A 1 95 ? -2.533 5.989 7.415 1.00 96.81 95 ALA A C 1
ATOM 724 O O . ALA A 1 95 ? -1.811 5.727 6.451 1.00 96.81 95 ALA A O 1
ATOM 725 N N . LEU A 1 96 ? -3.622 6.761 7.297 1.00 96.62 96 LEU A N 1
ATOM 726 C CA . LEU A 1 96 ? -3.989 7.420 6.039 1.00 96.62 96 LEU A CA 1
ATOM 727 C C . LEU A 1 96 ? -2.897 8.392 5.582 1.00 96.62 96 LEU A C 1
ATOM 729 O O . LEU A 1 96 ? -2.434 8.283 4.444 1.00 96.62 96 LEU A O 1
ATOM 733 N N . ASP A 1 97 ? -2.421 9.249 6.487 1.00 95.69 97 ASP A N 1
ATOM 734 C CA . ASP A 1 97 ? -1.339 10.201 6.210 1.00 95.69 97 ASP A CA 1
ATOM 735 C C . ASP A 1 97 ? -0.050 9.481 5.780 1.00 95.69 97 ASP A C 1
ATOM 737 O O . ASP A 1 97 ? 0.644 9.897 4.843 1.00 95.69 97 ASP A O 1
ATOM 741 N N . LEU A 1 98 ? 0.267 8.357 6.435 1.00 95.56 98 LEU A N 1
ATOM 742 C CA . LEU A 1 98 ? 1.404 7.510 6.078 1.00 95.56 98 LEU A CA 1
ATOM 743 C C . LEU A 1 98 ? 1.267 6.953 4.654 1.00 95.56 98 LEU A C 1
ATOM 745 O O . LEU A 1 98 ? 2.237 6.961 3.894 1.00 95.56 98 LEU A O 1
ATOM 749 N N . PHE A 1 99 ? 0.091 6.447 4.280 1.00 95.81 99 PHE A N 1
ATOM 750 C CA . PHE A 1 99 ? -0.116 5.837 2.966 1.00 95.81 99 PHE A CA 1
ATOM 751 C C . PHE A 1 99 ? -0.147 6.857 1.833 1.00 95.81 99 PHE A C 1
ATOM 753 O O . PHE A 1 99 ? 0.355 6.555 0.747 1.00 95.81 99 PHE A O 1
ATOM 760 N N . GLU A 1 100 ? -0.682 8.051 2.074 1.00 93.69 100 GLU A N 1
ATOM 761 C CA . GLU A 1 100 ? -0.692 9.130 1.089 1.00 93.69 100 GLU A CA 1
ATOM 762 C C . GLU A 1 100 ? 0.737 9.535 0.704 1.00 93.69 100 GLU A C 1
ATOM 764 O O . GLU A 1 100 ? 1.090 9.561 -0.478 1.00 93.69 100 GLU A O 1
ATOM 769 N N . ASN A 1 101 ? 1.600 9.721 1.704 1.00 90.50 101 ASN A N 1
ATOM 770 C CA . ASN A 1 101 ? 2.937 10.275 1.500 1.00 90.50 101 ASN A CA 1
ATOM 771 C C . ASN A 1 101 ? 4.029 9.225 1.234 1.00 90.50 101 ASN A C 1
ATOM 773 O O . ASN A 1 101 ? 5.124 9.578 0.795 1.00 90.50 101 ASN A O 1
ATOM 777 N N . ASN A 1 102 ? 3.776 7.933 1.487 1.00 92.56 102 ASN A N 1
ATOM 778 C CA . ASN A 1 102 ? 4.821 6.908 1.438 1.00 92.56 102 ASN A CA 1
ATOM 779 C C . ASN A 1 102 ? 4.411 5.640 0.666 1.00 92.56 102 ASN A C 1
ATOM 781 O O . ASN A 1 102 ? 3.734 4.750 1.182 1.00 92.56 102 ASN A O 1
ATOM 785 N N . SER A 1 103 ? 4.897 5.508 -0.573 1.00 90.62 103 SER A N 1
ATOM 786 C CA . SER A 1 103 ? 4.658 4.331 -1.426 1.00 90.62 103 SER A CA 1
ATOM 787 C C . SER A 1 103 ? 5.266 3.038 -0.876 1.00 90.62 103 SER A C 1
ATOM 789 O O . SER A 1 103 ? 4.640 1.982 -0.965 1.00 90.62 103 SER A O 1
ATOM 791 N N . SER A 1 104 ? 6.438 3.106 -0.238 1.00 92.06 104 SER A N 1
ATOM 792 C CA . SER A 1 104 ? 7.070 1.928 0.374 1.00 92.06 104 SER A CA 1
ATOM 793 C C . SER A 1 104 ? 6.271 1.400 1.570 1.00 92.06 104 SER A C 1
ATOM 795 O O . SER A 1 104 ? 6.166 0.191 1.767 1.00 92.06 104 SER A O 1
ATOM 797 N N . ALA A 1 105 ? 5.637 2.293 2.338 1.00 95.06 105 ALA A N 1
ATOM 798 C CA . ALA A 1 105 ? 4.758 1.908 3.437 1.00 95.06 105 ALA A CA 1
ATOM 799 C C . ALA A 1 105 ? 3.526 1.144 2.931 1.00 95.06 105 ALA A C 1
ATOM 801 O O . ALA A 1 105 ? 3.154 0.137 3.533 1.00 95.06 105 ALA A O 1
ATOM 802 N N . ARG A 1 106 ? 2.946 1.568 1.798 1.00 95.56 106 ARG A N 1
ATOM 803 C CA . ARG A 1 106 ? 1.831 0.868 1.138 1.00 95.56 106 ARG A CA 1
ATOM 804 C C . ARG A 1 106 ? 2.221 -0.548 0.715 1.00 95.56 106 ARG A C 1
ATOM 806 O O . ARG A 1 106 ? 1.512 -1.503 1.028 1.00 95.56 106 ARG A O 1
ATOM 813 N N . GLU A 1 107 ? 3.368 -0.696 0.051 1.00 94.56 107 GLU A N 1
ATOM 814 C CA . GLU A 1 107 ? 3.879 -2.002 -0.388 1.00 94.56 107 GLU A CA 1
ATOM 815 C C . GLU A 1 107 ? 4.086 -2.958 0.789 1.00 94.56 107 GLU A C 1
ATOM 817 O O . GLU A 1 107 ? 3.617 -4.101 0.753 1.00 94.56 107 GLU A O 1
ATOM 822 N N . ILE A 1 108 ? 4.728 -2.484 1.860 1.00 95.94 108 ILE A N 1
ATOM 823 C CA . ILE A 1 108 ? 4.957 -3.292 3.058 1.00 95.94 108 ILE A CA 1
ATOM 824 C C . ILE A 1 108 ? 3.619 -3.674 3.696 1.00 95.94 108 ILE A C 1
ATOM 826 O O . ILE A 1 108 ? 3.370 -4.858 3.918 1.00 95.94 108 ILE A O 1
ATOM 830 N N . PHE A 1 109 ? 2.734 -2.708 3.945 1.00 96.94 109 PHE A N 1
ATOM 831 C CA . PHE A 1 109 ? 1.459 -2.942 4.623 1.00 96.94 109 PHE A CA 1
ATOM 832 C C . PHE A 1 109 ? 0.581 -3.980 3.909 1.00 96.94 109 PHE A C 1
ATOM 834 O O . PHE A 1 109 ? 0.062 -4.905 4.543 1.00 96.94 109 PHE A O 1
ATOM 841 N N . ILE A 1 110 ? 0.459 -3.875 2.583 1.00 96.12 110 ILE A N 1
ATOM 842 C CA . ILE A 1 110 ? -0.306 -4.836 1.779 1.00 96.12 110 ILE A CA 1
ATOM 843 C C . ILE A 1 110 ? 0.357 -6.218 1.779 1.00 96.12 110 ILE A C 1
ATOM 845 O O . ILE A 1 110 ? -0.346 -7.230 1.862 1.00 96.12 110 ILE A O 1
ATOM 849 N N . SER A 1 111 ? 1.690 -6.272 1.716 1.00 95.31 111 SER A N 1
ATOM 850 C CA . SER A 1 111 ? 2.454 -7.528 1.685 1.00 95.31 111 SER A CA 1
ATOM 851 C C . SER A 1 111 ? 2.442 -8.279 3.020 1.00 95.31 111 SER A C 1
ATOM 853 O O . SER A 1 111 ? 2.583 -9.503 3.047 1.00 95.31 111 SER A O 1
ATOM 855 N N . LEU A 1 112 ? 2.261 -7.573 4.138 1.00 96.56 112 LEU A N 1
ATOM 856 C CA . LEU A 1 112 ? 2.115 -8.187 5.455 1.00 96.56 112 LEU A CA 1
ATOM 857 C C . LEU A 1 112 ? 0.802 -8.974 5.558 1.00 96.56 112 LEU A C 1
ATOM 859 O O . LEU A 1 112 ? -0.232 -8.575 5.028 1.00 96.56 112 LEU A O 1
ATOM 863 N N . LYS A 1 113 ? 0.823 -10.089 6.298 1.00 92.25 113 LYS A N 1
ATOM 864 C CA . LYS A 1 113 ? -0.391 -10.826 6.692 1.00 92.25 113 LYS A CA 1
ATOM 865 C C . LYS A 1 113 ? -1.116 -10.085 7.819 1.00 92.25 113 LYS A C 1
ATOM 867 O O . LYS A 1 113 ? -0.461 -9.417 8.614 1.00 92.25 113 LYS A O 1
ATOM 872 N N . GLY A 1 114 ? -2.440 -10.243 7.918 1.00 89.31 114 GLY A N 1
ATOM 873 C CA . GLY A 1 114 ? -3.303 -9.482 8.842 1.00 89.31 114 GLY A CA 1
ATOM 874 C C . GLY A 1 114 ? -2.780 -9.388 10.281 1.00 89.31 114 GLY A C 1
ATOM 875 O O . GLY A 1 114 ? -2.683 -8.295 10.825 1.00 89.31 114 GLY A O 1
ATOM 876 N N . GLU A 1 115 ? -2.308 -10.501 10.844 1.00 92.19 115 GLU A N 1
ATOM 877 C CA . GLU A 1 115 ? -1.735 -10.574 12.201 1.00 92.19 115 GLU A CA 1
ATOM 878 C C . GLU A 1 115 ? -0.481 -9.702 12.426 1.00 92.19 115 GLU A C 1
ATOM 880 O O . GLU A 1 115 ? -0.146 -9.365 13.558 1.00 92.19 115 GLU A O 1
ATOM 885 N N . LYS A 1 116 ? 0.236 -9.334 11.358 1.00 96.50 116 LYS A N 1
ATOM 886 C CA . LYS A 1 116 ? 1.438 -8.489 11.415 1.00 96.50 116 LYS A CA 1
ATOM 887 C C . LYS A 1 116 ? 1.155 -7.027 11.089 1.00 96.50 116 LYS A C 1
ATOM 889 O O . LYS A 1 116 ? 2.011 -6.191 11.357 1.00 96.50 116 LYS A O 1
ATOM 894 N N . ARG A 1 117 ? -0.016 -6.708 10.530 1.00 96.56 117 ARG A N 1
ATOM 895 C CA . ARG A 1 117 ? -0.346 -5.356 10.055 1.00 96.56 117 ARG A CA 1
ATOM 896 C C . ARG A 1 117 ? -0.498 -4.356 11.196 1.00 96.56 117 ARG A C 1
ATOM 898 O O . ARG A 1 117 ? 0.141 -3.310 11.153 1.00 96.56 117 ARG A O 1
ATOM 905 N N . LEU A 1 118 ? -1.281 -4.693 12.223 1.00 95.81 118 LEU A N 1
ATOM 906 C CA . LEU A 1 118 ? -1.521 -3.786 13.351 1.00 95.81 118 LEU A CA 1
ATOM 907 C C . LEU A 1 118 ? -0.240 -3.496 14.162 1.00 95.81 118 LEU A C 1
ATOM 909 O O . LEU A 1 118 ? 0.086 -2.319 14.320 1.00 95.81 118 LEU A O 1
ATOM 913 N N . PRO A 1 119 ? 0.552 -4.503 14.592 1.00 95.69 119 PRO A N 1
ATOM 914 C CA . PRO A 1 119 ? 1.803 -4.234 15.305 1.00 95.69 119 PRO A CA 1
ATOM 915 C C . PRO A 1 119 ? 2.805 -3.438 14.464 1.00 95.69 119 PRO A C 1
ATOM 917 O O . PRO A 1 119 ? 3.546 -2.609 14.990 1.00 95.69 119 PRO A O 1
ATOM 920 N N . TRP A 1 120 ? 2.829 -3.673 13.148 1.00 96.81 120 TRP A N 1
ATOM 921 C CA . TRP A 1 120 ? 3.684 -2.916 12.243 1.00 96.81 120 TRP A CA 1
ATOM 922 C C . TRP A 1 120 ? 3.265 -1.446 12.155 1.00 96.81 120 TRP A C 1
ATOM 924 O O . TRP A 1 120 ? 4.134 -0.586 12.266 1.00 96.81 120 TRP A O 1
ATOM 934 N N . LEU A 1 121 ? 1.965 -1.146 12.024 1.00 95.38 121 LEU A N 1
ATOM 935 C CA . LEU A 1 121 ? 1.455 0.232 12.015 1.00 95.38 121 LEU A CA 1
ATOM 936 C C . LEU A 1 121 ? 1.805 0.968 13.308 1.00 95.38 121 LEU A C 1
ATOM 938 O O . LEU A 1 121 ? 2.365 2.060 13.263 1.00 95.38 121 LEU A O 1
ATOM 942 N N . GLN A 1 122 ? 1.544 0.338 14.452 1.00 94.00 122 GLN A N 1
ATOM 943 C CA . GLN A 1 122 ? 1.847 0.911 15.764 1.00 94.00 122 GLN A CA 1
ATOM 944 C C . GLN A 1 122 ? 3.344 1.196 15.918 1.00 94.00 122 GLN A C 1
ATOM 946 O O . GLN A 1 122 ? 3.730 2.284 16.330 1.00 94.00 122 GLN A O 1
ATOM 951 N N . CYS A 1 123 ? 4.204 0.253 15.526 1.00 93.88 123 CYS A N 1
ATOM 952 C CA . CYS A 1 123 ? 5.651 0.450 15.567 1.00 93.88 123 CYS A CA 1
ATOM 953 C C . CYS A 1 123 ? 6.107 1.572 14.622 1.00 93.88 123 CYS A C 1
ATOM 955 O O . CYS A 1 123 ? 6.947 2.389 14.992 1.00 93.88 123 CYS A O 1
ATOM 957 N N . LYS A 1 124 ? 5.533 1.637 13.416 1.00 92.31 124 LYS A N 1
ATOM 958 C CA . LYS A 1 124 ? 5.893 2.629 12.401 1.00 92.31 124 LYS A CA 1
ATOM 959 C C . LYS A 1 124 ? 5.512 4.051 12.807 1.00 92.31 124 LYS A C 1
ATOM 961 O O . LYS A 1 124 ? 6.262 4.969 12.499 1.00 92.31 124 LYS A O 1
ATOM 966 N N . LEU A 1 125 ? 4.379 4.208 13.490 1.00 89.00 125 LEU A N 1
ATOM 967 C CA . LEU A 1 125 ? 3.825 5.496 13.916 1.00 89.00 125 LEU A CA 1
ATOM 968 C C . LEU A 1 125 ? 4.269 5.909 15.331 1.00 89.00 125 LEU A C 1
ATOM 970 O O . LEU A 1 125 ? 4.149 7.073 15.692 1.00 89.00 125 LEU A O 1
ATOM 974 N N . SER A 1 126 ? 4.820 4.980 16.119 1.00 82.56 126 SER A N 1
ATOM 975 C CA . SER A 1 126 ? 5.453 5.269 17.415 1.00 82.56 126 SER A CA 1
ATOM 976 C C . SER A 1 126 ? 6.912 5.725 17.290 1.00 82.56 126 SER A C 1
ATOM 978 O O . SER A 1 126 ? 7.497 6.152 18.288 1.00 82.56 126 SER A O 1
ATOM 980 N N . ALA A 1 127 ? 7.529 5.594 16.114 1.00 65.56 127 ALA A N 1
ATOM 981 C CA . ALA A 1 127 ? 8.893 6.052 15.895 1.00 65.56 127 ALA A CA 1
ATOM 982 C C . ALA A 1 127 ? 8.916 7.593 15.820 1.00 65.56 127 ALA A C 1
ATOM 984 O O . ALA A 1 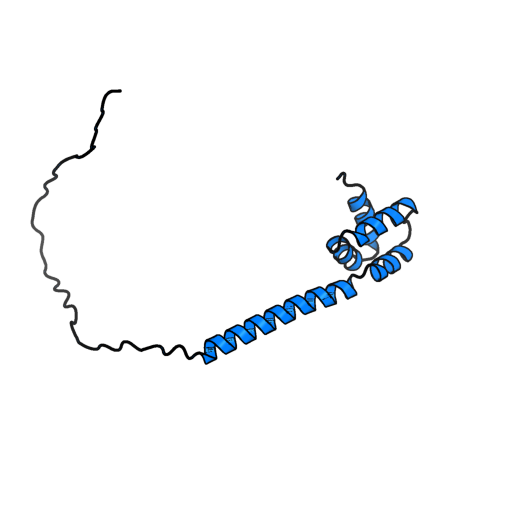127 ? 8.168 8.156 15.017 1.00 65.56 127 ALA A O 1
ATOM 985 N N . PRO A 1 128 ? 9.737 8.288 16.632 1.00 50.22 128 PRO A N 1
ATOM 986 C CA . PRO A 1 128 ? 9.926 9.725 16.471 1.00 50.22 128 PRO A CA 1
ATOM 987 C C . PRO A 1 128 ? 10.553 10.035 15.094 1.00 50.22 128 PRO A C 1
ATOM 989 O O . PRO A 1 128 ? 11.257 9.173 14.556 1.00 50.22 128 PRO A O 1
ATOM 992 N N . PRO A 1 129 ? 10.270 11.223 14.524 1.00 53.38 129 PRO A N 1
ATOM 993 C CA . PRO A 1 129 ? 10.738 11.628 13.196 1.00 53.38 129 PRO A CA 1
ATOM 994 C C . PRO A 1 129 ? 12.264 11.720 13.083 1.00 53.38 129 PRO A C 1
ATOM 996 O O . PRO A 1 129 ? 12.926 12.043 14.099 1.00 53.38 129 PRO A O 1
#

Radius of gyration: 36.56 Å; chains: 1; bounding box: 92×61×59 Å

pLDDT: mean 78.63, std 18.91, range [41.47, 97.38]